Protein AF-A0A1L7XKR8-F1 (afdb_monomer)

Sequence (131 aa):
MKTTALTTLLGLG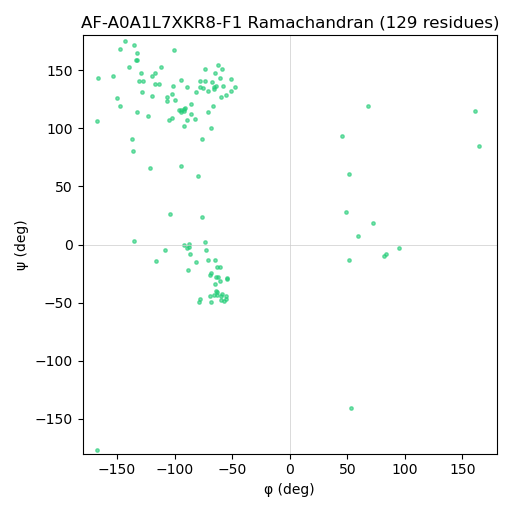ATALAACSRQGSHKESSLNARSSTCLTWRNEDYCQECTDDFSSGNRHIDIWTGSSSVNGGQEQINCEDSLTPSGNVVIVRSPDGGYAVDTAPLYHKGTSNPCRTNHLYPDAKAHTYCP

Organism: NCBI:txid576137

Foldseek 3Di:
DDDDDDPDDDDDQADAFEKEAAPPPADAQWWKDFQQQLGIHGHPYYDPCNVVCVVVVHHDMQTQLDDPPDDQPVVRVVLSVVVDDPDDTDMGTRDDPPADGDRDRCADHPDPCRGPCVSTRRPGDDPDDDD

Secondary structure (DSSP, 8-state):
-----------SS--PEEEEE-TTTS-TT-EEEEGGGTEEEEEEEE-HHHHHHHHTT----EE---BTTB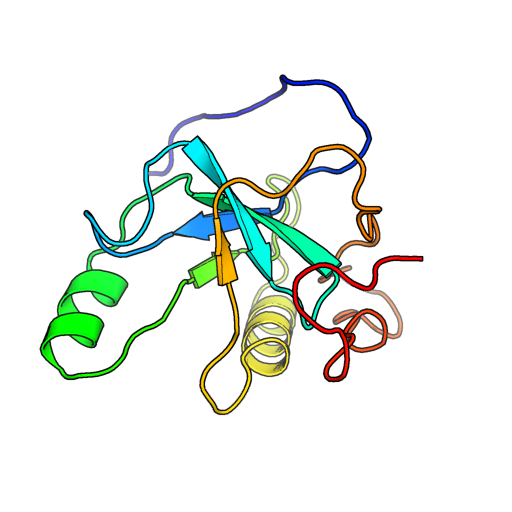--HHHHHHHHHHHS-SS---EEES--TTS----S-SB-TTSSSSB-GGG--TTPPTTT---

Mean predicted aligned error: 9.01 Å

Structure (mmCIF, N/CA/C/O backbone):
data_AF-A0A1L7XKR8-F1
#
_entry.id   AF-A0A1L7XKR8-F1
#
loop_
_atom_site.group_PDB
_atom_site.id
_atom_site.type_symbol
_atom_site.label_atom_id
_atom_site.label_alt_id
_atom_site.label_comp_id
_atom_site.label_asym_id
_atom_site.label_entity_id
_atom_site.label_seq_id
_atom_site.pdbx_PDB_ins_code
_atom_site.Cartn_x
_atom_site.Cartn_y
_atom_site.Cartn_z
_atom_site.occupancy
_atom_site.B_iso_or_equiv
_atom_site.auth_seq_id
_atom_site.auth_comp_id
_atom_site.auth_asym_id
_atom_site.auth_atom_id
_atom_site.pdbx_PDB_model_num
ATOM 1 N N . MET A 1 1 ? 19.679 6.456 10.171 1.00 28.59 1 MET A N 1
ATOM 2 C CA . MET A 1 1 ? 20.642 5.402 9.787 1.00 28.59 1 MET A CA 1
ATOM 3 C C . MET A 1 1 ? 19.888 4.082 9.868 1.00 28.59 1 MET A C 1
ATOM 5 O O . MET A 1 1 ? 19.605 3.646 10.972 1.00 28.59 1 MET A O 1
ATOM 9 N N . LYS A 1 2 ? 19.408 3.547 8.737 1.00 29.89 2 LYS A N 1
ATOM 10 C CA . LYS A 1 2 ? 18.629 2.297 8.692 1.00 29.89 2 LYS A CA 1
ATOM 11 C C . LYS A 1 2 ? 19.613 1.148 8.473 1.00 29.89 2 LYS A C 1
ATOM 13 O O . LYS A 1 2 ? 20.142 0.996 7.376 1.00 29.89 2 LYS A O 1
ATOM 18 N N . THR A 1 3 ? 19.928 0.428 9.541 1.00 29.89 3 THR A N 1
ATOM 19 C CA . THR A 1 3 ? 20.911 -0.657 9.538 1.00 29.89 3 THR A CA 1
ATOM 20 C C . THR A 1 3 ? 20.187 -1.984 9.329 1.00 29.89 3 THR A C 1
ATOM 22 O O . THR A 1 3 ? 19.412 -2.402 10.175 1.00 29.89 3 THR A O 1
ATOM 25 N N . THR A 1 4 ? 20.463 -2.612 8.188 1.00 41.81 4 THR A N 1
ATOM 26 C CA . THR A 1 4 ? 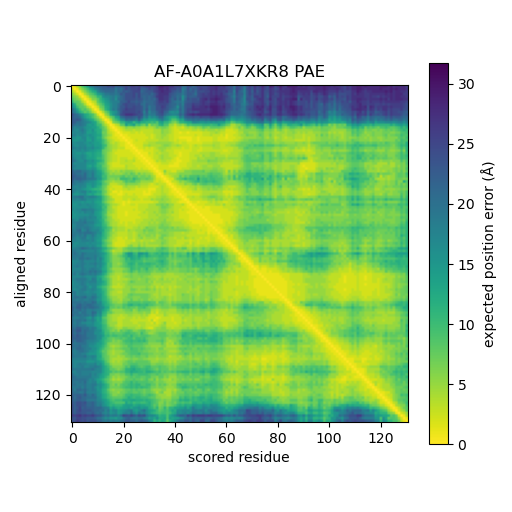20.568 -4.066 7.982 1.00 41.81 4 THR A CA 1
ATOM 27 C C . THR A 1 4 ? 19.495 -4.974 8.597 1.00 41.81 4 THR A C 1
ATOM 29 O O . THR A 1 4 ? 19.681 -5.506 9.684 1.00 41.81 4 THR A O 1
ATOM 32 N N . ALA A 1 5 ? 18.462 -5.280 7.812 1.00 32.69 5 ALA A N 1
ATOM 33 C CA . ALA A 1 5 ? 17.777 -6.577 7.715 1.00 32.69 5 ALA A CA 1
ATOM 34 C C . ALA A 1 5 ? 16.899 -6.479 6.440 1.00 32.69 5 ALA A C 1
ATOM 36 O O . ALA A 1 5 ? 16.421 -5.397 6.133 1.00 32.69 5 ALA A O 1
ATOM 37 N N . LEU A 1 6 ? 16.663 -7.466 5.581 1.00 35.44 6 LEU A N 1
ATOM 38 C CA . LEU A 1 6 ? 16.446 -8.870 5.852 1.00 35.44 6 LEU A CA 1
ATOM 39 C C . LEU A 1 6 ? 16.532 -9.614 4.500 1.00 35.44 6 LEU A C 1
ATOM 41 O O . LEU A 1 6 ? 15.636 -9.523 3.661 1.00 35.44 6 LEU A O 1
ATOM 45 N N . THR A 1 7 ? 17.629 -10.334 4.269 1.00 33.31 7 THR A N 1
ATOM 46 C CA . THR A 1 7 ? 17.715 -11.339 3.204 1.00 33.31 7 THR A CA 1
ATOM 47 C C . THR A 1 7 ? 17.172 -12.652 3.766 1.00 33.31 7 THR A C 1
ATOM 49 O O . THR A 1 7 ? 17.802 -13.249 4.630 1.00 33.31 7 THR A O 1
ATOM 52 N N . THR A 1 8 ? 16.021 -13.073 3.234 1.00 32.66 8 THR A N 1
ATOM 53 C CA . THR A 1 8 ? 15.532 -14.464 3.107 1.00 32.66 8 THR A CA 1
ATOM 54 C C . THR A 1 8 ? 15.164 -15.252 4.378 1.00 32.66 8 THR A C 1
ATOM 56 O O . THR A 1 8 ? 16.017 -15.579 5.190 1.00 32.66 8 THR A O 1
ATOM 59 N N . LEU A 1 9 ? 13.885 -15.656 4.463 1.00 29.53 9 LEU A N 1
ATOM 60 C CA . LEU A 1 9 ? 13.336 -17.022 4.674 1.00 29.53 9 LEU A CA 1
ATOM 61 C C . LEU A 1 9 ? 11.877 -16.858 5.169 1.00 29.53 9 LEU A C 1
ATOM 63 O O . LEU A 1 9 ? 11.630 -16.250 6.203 1.00 29.53 9 LEU A O 1
ATOM 67 N N . LEU A 1 10 ? 10.857 -17.288 4.423 1.00 30.08 10 LEU A N 1
ATOM 68 C CA . LEU A 1 10 ? 10.376 -18.673 4.356 1.00 30.08 10 LEU A CA 1
ATOM 69 C C . LEU A 1 10 ? 9.692 -18.931 3.002 1.00 30.08 10 LEU A C 1
ATOM 71 O O . LEU A 1 10 ? 9.078 -18.039 2.423 1.00 30.08 10 LEU A O 1
ATOM 75 N N . GLY A 1 11 ? 9.859 -20.152 2.496 1.00 30.58 11 GLY A N 1
ATOM 76 C CA . GLY A 1 11 ? 9.514 -20.557 1.138 1.00 30.58 11 GLY A CA 1
ATOM 77 C C . GLY A 1 11 ? 8.041 -20.398 0.768 1.00 30.58 11 GLY A C 1
ATOM 78 O O . GLY A 1 11 ? 7.169 -20.912 1.455 1.00 30.58 11 GLY A O 1
ATOM 79 N N . LEU A 1 12 ? 7.830 -19.700 -0.348 1.00 30.45 12 LEU A N 1
ATOM 80 C CA . LEU A 1 12 ? 6.831 -19.882 -1.411 1.00 30.45 12 LEU A CA 1
ATOM 81 C C . LEU A 1 12 ? 6.813 -18.568 -2.202 1.00 30.45 12 LEU A C 1
ATOM 83 O O . LEU A 1 12 ? 6.044 -17.679 -1.879 1.00 30.45 12 LEU A O 1
ATOM 87 N N . GLY A 1 13 ? 7.727 -18.432 -3.170 1.00 36.69 13 GLY A N 1
ATOM 88 C CA . GLY A 1 13 ? 7.619 -17.636 -4.411 1.00 36.69 13 GLY A CA 1
ATOM 89 C C . GLY A 1 13 ? 7.205 -16.152 -4.427 1.00 36.69 13 GLY A C 1
ATOM 90 O O . GLY A 1 13 ? 7.410 -15.523 -5.457 1.00 36.69 13 GLY A O 1
ATOM 91 N N . ALA A 1 14 ? 6.667 -15.566 -3.361 1.00 45.47 14 ALA A N 1
ATOM 92 C CA . ALA A 1 14 ? 6.137 -14.213 -3.331 1.00 45.47 14 ALA A CA 1
ATOM 93 C C . ALA A 1 14 ? 6.846 -13.410 -2.240 1.00 45.47 14 ALA A C 1
ATOM 95 O O . ALA A 1 14 ? 6.695 -13.666 -1.045 1.00 45.47 14 ALA A O 1
ATOM 96 N N . THR A 1 15 ? 7.660 -12.441 -2.647 1.00 55.56 15 THR A N 1
ATOM 97 C CA . THR A 1 15 ? 8.246 -11.474 -1.721 1.00 55.56 15 THR A CA 1
ATOM 98 C C . THR A 1 15 ? 7.123 -10.581 -1.199 1.00 55.56 15 THR A C 1
ATOM 100 O O . THR A 1 15 ? 6.672 -9.680 -1.899 1.00 55.56 15 THR A O 1
ATOM 103 N N . ALA A 1 16 ? 6.640 -10.856 0.013 1.00 61.66 16 ALA A N 1
ATOM 104 C CA . ALA A 1 16 ? 5.692 -9.981 0.689 1.00 61.66 16 ALA A CA 1
ATOM 105 C C . ALA A 1 16 ? 6.301 -8.576 0.837 1.00 61.66 16 ALA A C 1
ATOM 107 O O . ALA A 1 16 ? 7.471 -8.447 1.206 1.00 61.66 16 ALA A O 1
ATOM 108 N N . LEU A 1 17 ? 5.519 -7.529 0.562 1.00 72.75 17 LEU A N 1
ATOM 109 C CA . LEU A 1 17 ? 5.978 -6.149 0.750 1.00 72.75 17 LEU A CA 1
ATOM 110 C C . LEU A 1 17 ? 6.236 -5.866 2.232 1.00 72.75 17 LEU A C 1
ATOM 112 O O . LEU A 1 17 ? 5.548 -6.401 3.098 1.00 72.75 17 LEU A O 1
ATOM 116 N N . ALA A 1 18 ? 7.205 -5.005 2.530 1.00 78.88 18 ALA A N 1
ATOM 117 C CA . ALA A 1 18 ? 7.395 -4.515 3.888 1.00 78.88 18 ALA A CA 1
ATOM 118 C C . ALA A 1 18 ? 6.347 -3.438 4.193 1.00 78.88 18 ALA A C 1
ATOM 120 O O . ALA A 1 18 ? 6.102 -2.548 3.374 1.00 78.88 18 ALA A O 1
ATOM 121 N N . ALA A 1 19 ? 5.748 -3.522 5.374 1.00 83.69 19 ALA A N 1
ATOM 122 C CA . ALA A 1 19 ? 4.832 -2.515 5.873 1.00 83.69 19 ALA A CA 1
ATOM 123 C C . ALA A 1 19 ? 5.145 -2.148 7.319 1.00 83.69 19 ALA A C 1
ATOM 125 O O . ALA A 1 19 ? 5.739 -2.928 8.074 1.00 83.69 19 ALA A O 1
ATOM 126 N N . CYS A 1 20 ? 4.675 -0.969 7.690 1.00 87.31 20 CYS A N 1
ATOM 127 C CA . CYS A 1 20 ? 4.718 -0.443 9.032 1.00 87.31 20 CYS A CA 1
ATOM 128 C C . CYS A 1 20 ? 3.297 -0.175 9.542 1.00 87.31 20 CYS A C 1
ATOM 130 O O . CYS A 1 20 ? 2.400 0.187 8.776 1.00 87.31 20 CYS A O 1
ATOM 132 N N . SER A 1 21 ? 3.066 -0.390 10.838 1.00 88.44 21 SER A N 1
ATOM 133 C CA . SER A 1 21 ? 1.771 -0.103 11.460 1.00 88.44 21 SER A CA 1
ATOM 134 C C . SER A 1 21 ? 1.914 0.445 12.876 1.00 88.44 21 SER A C 1
ATOM 136 O O . SER A 1 21 ? 2.998 0.511 13.445 1.00 88.44 21 SER A O 1
ATOM 138 N N . ARG A 1 22 ? 0.800 0.834 13.499 1.00 90.94 22 ARG A N 1
ATOM 139 C CA . ARG A 1 22 ? 0.795 1.143 14.933 1.00 90.94 22 ARG A CA 1
ATOM 140 C C . ARG A 1 22 ? 1.030 -0.124 15.762 1.00 90.94 22 ARG A C 1
ATOM 142 O O . ARG A 1 22 ? 0.394 -1.156 15.520 1.00 90.94 22 ARG A O 1
ATOM 149 N N . GLN A 1 23 ? 1.822 -0.010 16.827 1.00 87.56 23 GLN A N 1
ATOM 150 C CA . GLN A 1 23 ? 1.966 -1.071 17.822 1.00 87.56 23 GLN A CA 1
ATOM 151 C C . GLN A 1 23 ? 0.598 -1.561 18.340 1.00 87.56 23 GLN A C 1
ATOM 153 O O . GLN A 1 23 ? -0.300 -0.780 18.660 1.00 87.56 23 GLN A O 1
ATOM 158 N N . GLY A 1 24 ? 0.422 -2.884 18.380 1.00 86.25 24 GLY A N 1
ATOM 159 C CA . GLY A 1 24 ? -0.828 -3.534 18.789 1.00 86.25 24 GLY A CA 1
ATOM 160 C C . GLY A 1 24 ? -1.902 -3.626 17.696 1.00 86.25 24 GLY A C 1
ATOM 161 O O . GLY A 1 24 ? -2.876 -4.355 17.878 1.00 86.25 24 GLY A O 1
ATOM 162 N N . SER A 1 25 ? -1.735 -2.956 16.548 1.00 86.19 25 SER A N 1
ATOM 163 C CA . SER A 1 25 ? -2.636 -3.127 15.400 1.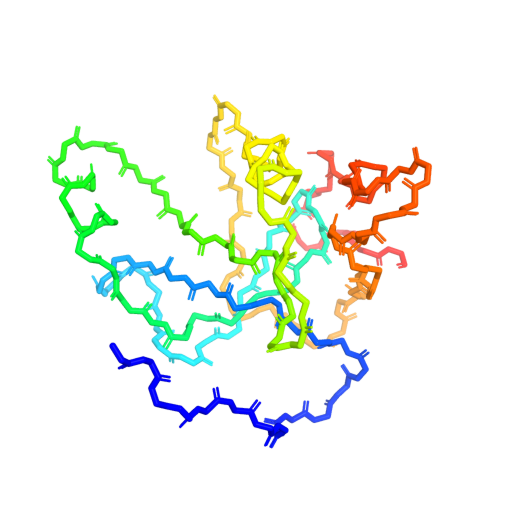00 86.19 25 SER A CA 1
ATOM 164 C C . SER A 1 25 ? -2.313 -4.407 14.628 1.00 86.19 25 SER A C 1
ATOM 166 O O . SER A 1 25 ? -3.216 -5.212 14.406 1.00 86.19 25 SER A O 1
ATOM 168 N N . HIS A 1 26 ? -1.046 -4.635 14.275 1.00 86.62 26 HIS A N 1
ATOM 169 C CA . HIS A 1 26 ? -0.555 -5.869 13.651 1.00 86.62 26 HIS A CA 1
ATOM 170 C C . HIS A 1 26 ? 0.657 -6.385 14.427 1.00 86.62 26 HIS A C 1
ATOM 172 O O . HIS A 1 26 ? 1.403 -5.604 15.009 1.00 86.62 26 HIS A O 1
ATOM 178 N N . LYS A 1 27 ? 0.840 -7.709 14.479 1.00 86.25 27 LYS A N 1
ATOM 179 C CA . LYS A 1 27 ? 2.005 -8.299 15.150 1.00 86.25 27 LYS A CA 1
ATOM 180 C C . LYS A 1 27 ? 3.238 -8.107 14.265 1.00 86.25 27 LYS A C 1
ATOM 182 O O . LYS A 1 27 ? 3.172 -8.389 13.070 1.00 86.25 27 LYS A O 1
ATOM 187 N N . GLU A 1 28 ? 4.357 -7.684 14.834 1.00 84.56 28 GLU A N 1
ATOM 188 C CA . GLU A 1 28 ? 5.651 -7.675 14.142 1.00 84.56 28 GLU A CA 1
ATOM 189 C C . GLU A 1 28 ? 5.969 -9.036 13.502 1.00 84.56 28 GLU A C 1
ATOM 191 O O . GLU A 1 28 ? 5.620 -10.095 14.036 1.00 84.56 28 GLU A O 1
ATOM 196 N N . SER A 1 29 ? 6.583 -9.000 12.320 1.00 82.56 29 SER A N 1
ATOM 197 C CA . SER A 1 29 ? 6.862 -10.143 11.446 1.00 82.56 29 SER A CA 1
ATOM 198 C C . SER A 1 29 ? 5.630 -10.934 10.976 1.00 82.56 29 SER A C 1
ATOM 200 O O . SER A 1 29 ? 5.780 -11.981 10.344 1.00 82.56 29 SER A O 1
ATOM 202 N N . SER A 1 30 ? 4.399 -10.479 11.255 1.00 78.81 30 SER A N 1
ATOM 203 C CA . SER A 1 30 ? 3.198 -11.169 10.770 1.00 78.81 30 SER A CA 1
ATOM 204 C C . SER A 1 30 ? 2.986 -10.960 9.277 1.00 78.81 30 SER A C 1
ATOM 206 O O . SER A 1 30 ? 3.173 -9.860 8.752 1.00 78.81 30 SER A O 1
ATOM 208 N N . LEU A 1 31 ? 2.551 -12.029 8.609 1.00 77.88 31 LEU A N 1
ATOM 209 C CA . LEU A 1 31 ? 2.041 -11.968 7.249 1.00 77.88 31 LEU A CA 1
ATOM 210 C C . LEU A 1 31 ? 0.577 -11.520 7.278 1.00 77.88 31 LEU A C 1
ATOM 212 O O . LEU A 1 31 ? -0.252 -12.055 8.022 1.00 77.88 31 LEU A O 1
ATOM 216 N N . ASN A 1 32 ? 0.264 -10.538 6.452 1.00 80.88 32 ASN A N 1
ATOM 217 C CA . ASN A 1 32 ? -1.066 -9.988 6.271 1.00 80.88 32 ASN A CA 1
ATOM 218 C C . ASN A 1 32 ? -1.337 -9.892 4.767 1.00 80.88 32 ASN A C 1
ATOM 220 O O . ASN A 1 32 ? -0.406 -9.866 3.964 1.00 80.88 32 ASN A O 1
ATOM 224 N N . ALA A 1 33 ? -2.605 -9.840 4.381 1.00 77.56 33 ALA A N 1
ATOM 225 C CA . ALA A 1 33 ? -2.998 -9.656 2.995 1.00 77.56 33 ALA A CA 1
ATOM 226 C C . ALA A 1 33 ? -4.045 -8.556 2.861 1.00 77.56 33 ALA A C 1
ATOM 228 O O . ALA A 1 33 ? -4.967 -8.451 3.675 1.00 77.56 33 ALA A O 1
ATOM 229 N N . ARG A 1 34 ? -3.920 -7.746 1.809 1.00 75.31 34 ARG A N 1
ATOM 230 C CA . ARG A 1 34 ? -4.980 -6.830 1.390 1.00 75.31 34 ARG A CA 1
ATOM 231 C C . ARG A 1 34 ? -5.803 -7.522 0.315 1.00 75.31 34 ARG A C 1
ATOM 233 O O . ARG A 1 34 ? -5.306 -7.790 -0.776 1.00 75.31 34 ARG A O 1
ATOM 240 N N . SER A 1 35 ? -7.074 -7.765 0.631 1.00 71.00 35 SER A N 1
ATOM 241 C CA . SER A 1 35 ? -7.988 -8.470 -0.269 1.00 71.00 35 SER A CA 1
ATOM 242 C C . SER A 1 35 ? -8.060 -7.805 -1.641 1.00 71.00 35 SER A C 1
ATOM 244 O O . SER A 1 35 ? -7.897 -8.464 -2.657 1.00 71.00 35 SER A O 1
ATOM 246 N N . SER A 1 36 ? -8.209 -6.477 -1.663 1.00 65.75 36 SER A N 1
ATOM 247 C CA . SER A 1 36 ? -8.415 -5.713 -2.893 1.00 65.75 36 SER A CA 1
ATOM 248 C C . SER A 1 36 ? -7.181 -5.549 -3.782 1.00 65.75 36 SER A C 1
ATOM 250 O O . SER A 1 36 ? -7.242 -4.847 -4.784 1.00 65.75 36 SER A O 1
ATOM 252 N N . THR A 1 37 ? -6.040 -6.133 -3.428 1.00 66.19 37 THR A N 1
ATOM 253 C CA . THR A 1 37 ? -4.810 -6.033 -4.229 1.00 66.19 37 THR A CA 1
ATOM 254 C C . THR A 1 37 ? -4.097 -7.365 -4.381 1.00 66.19 37 THR A C 1
ATOM 256 O O . THR A 1 37 ? -3.017 -7.384 -4.953 1.00 66.19 37 THR A O 1
ATOM 259 N N . CYS A 1 38 ? -4.655 -8.467 -3.861 1.00 70.56 38 CYS A N 1
ATOM 260 C CA . CYS A 1 38 ? -3.994 -9.778 -3.874 1.00 70.56 38 CYS A CA 1
ATOM 261 C C . CYS A 1 38 ? -2.544 -9.760 -3.382 1.00 70.56 38 CYS A C 1
ATOM 263 O O . CYS A 1 38 ? -1.702 -10.570 -3.769 1.00 70.56 38 CYS A O 1
ATOM 265 N N . LEU A 1 39 ? -2.275 -8.800 -2.503 1.00 72.56 39 LEU A N 1
ATOM 266 C CA . LEU A 1 39 ? -0.951 -8.483 -2.028 1.00 72.56 39 LEU A CA 1
ATOM 267 C C . LEU A 1 39 ? -0.796 -9.073 -0.642 1.00 72.56 39 LEU A C 1
ATOM 269 O O . LEU A 1 39 ? -1.595 -8.769 0.252 1.00 72.56 39 LEU A O 1
ATOM 273 N N . THR A 1 40 ? 0.291 -9.807 -0.448 1.00 74.75 40 THR A N 1
ATOM 274 C CA . THR A 1 40 ? 0.784 -10.118 0.887 1.00 74.75 40 THR A CA 1
ATOM 275 C C . THR A 1 40 ? 1.842 -9.107 1.312 1.00 74.75 40 THR A C 1
ATOM 277 O O . THR A 1 40 ? 2.663 -8.640 0.522 1.00 74.75 40 THR A O 1
ATOM 280 N N . TRP A 1 41 ? 1.806 -8.742 2.585 1.00 78.88 41 TRP A N 1
ATOM 281 C CA . TRP A 1 41 ? 2.778 -7.854 3.197 1.00 78.88 41 TRP A CA 1
ATOM 282 C C . TRP A 1 41 ? 3.142 -8.348 4.592 1.00 78.88 41 TRP A C 1
ATOM 284 O O . TRP A 1 41 ? 2.376 -9.035 5.274 1.00 78.88 41 TRP A O 1
ATOM 294 N N . ARG A 1 42 ? 4.355 -8.009 5.002 1.00 80.75 42 ARG A N 1
ATOM 295 C CA . ARG A 1 42 ? 4.957 -8.332 6.285 1.00 80.75 42 ARG A CA 1
ATOM 296 C C . ARG A 1 42 ? 5.005 -7.073 7.133 1.00 80.75 42 ARG A C 1
ATOM 298 O O . ARG A 1 42 ? 5.507 -6.049 6.681 1.00 80.75 42 ARG A O 1
ATOM 305 N N . ASN A 1 43 ? 4.477 -7.146 8.353 1.00 84.62 43 ASN A N 1
ATOM 306 C CA . ASN A 1 43 ? 4.592 -6.040 9.302 1.00 84.62 43 ASN A CA 1
ATOM 307 C C . ASN A 1 43 ? 6.005 -6.019 9.895 1.00 84.62 43 ASN A C 1
ATOM 309 O O . ASN A 1 43 ? 6.253 -6.701 10.888 1.00 84.62 43 ASN A O 1
ATOM 313 N N . GLU A 1 44 ? 6.923 -5.290 9.276 1.00 84.88 44 GLU A N 1
ATOM 314 C CA . GLU A 1 44 ? 8.341 -5.286 9.655 1.00 84.88 44 GLU A CA 1
ATOM 315 C C . GLU A 1 44 ? 8.661 -4.247 10.735 1.00 84.88 44 GLU A C 1
ATOM 317 O O . GLU A 1 44 ? 9.647 -4.414 11.441 1.00 84.88 44 GLU A O 1
ATOM 322 N N . ASP A 1 45 ? 7.841 -3.202 10.893 1.00 84.62 45 ASP A N 1
ATOM 323 C CA . ASP A 1 45 ? 8.146 -2.107 11.823 1.00 84.62 45 ASP A CA 1
ATOM 324 C C . ASP A 1 45 ? 6.887 -1.485 12.453 1.00 84.62 45 ASP A C 1
ATOM 326 O O . ASP A 1 45 ? 5.750 -1.724 12.017 1.00 84.62 45 ASP A O 1
ATOM 330 N N . TYR A 1 46 ? 7.109 -0.665 13.481 1.00 88.25 46 TYR A N 1
ATOM 331 C CA . TYR A 1 46 ? 6.119 0.250 14.030 1.00 88.25 46 TYR A CA 1
ATOM 332 C C . TYR A 1 46 ? 6.522 1.707 13.801 1.00 88.25 46 TYR A C 1
ATOM 334 O O . TYR A 1 46 ? 7.672 2.091 13.990 1.00 88.25 46 TYR A O 1
ATOM 342 N N . CYS A 1 47 ? 5.555 2.543 13.432 1.00 87.12 47 CYS A N 1
ATOM 343 C CA . CYS A 1 47 ? 5.802 3.926 13.020 1.00 87.12 47 CYS A CA 1
ATOM 344 C C . CYS A 1 47 ? 5.118 4.883 13.984 1.00 87.12 47 CYS A C 1
ATOM 346 O O . CYS A 1 47 ? 3.970 4.675 14.397 1.00 87.12 47 CYS A O 1
ATOM 348 N N . GLN A 1 48 ? 5.834 5.958 14.315 1.00 88.81 48 GLN A N 1
ATOM 349 C CA . GLN A 1 48 ? 5.302 7.026 15.152 1.00 88.81 48 GLN A CA 1
ATOM 350 C C . GLN A 1 48 ? 4.113 7.710 14.468 1.00 88.81 48 GLN A C 1
ATOM 352 O O . GLN A 1 48 ? 3.078 7.880 15.097 1.00 88.81 48 GLN A O 1
ATOM 357 N N . GLU A 1 49 ? 4.214 7.985 13.167 1.00 84.88 49 GLU A N 1
ATOM 358 C CA . GLU A 1 49 ? 3.138 8.607 12.386 1.00 84.88 49 GLU A CA 1
ATOM 359 C C . GLU A 1 49 ? 1.856 7.763 12.403 1.00 84.88 49 GLU A C 1
ATOM 361 O O . GLU A 1 49 ? 0.811 8.257 12.812 1.00 84.88 49 GLU A O 1
ATOM 366 N N . CYS A 1 50 ? 1.946 6.449 12.153 1.00 86.19 50 CYS A N 1
ATOM 367 C CA . CYS A 1 50 ? 0.830 5.510 12.340 1.00 86.19 50 CYS A CA 1
ATOM 368 C C . CYS A 1 50 ? 0.207 5.550 13.751 1.00 86.19 50 CYS A C 1
ATOM 370 O O . CYS A 1 50 ? -0.967 5.215 13.927 1.00 86.19 50 CYS A O 1
ATOM 372 N N . THR A 1 51 ? 0.982 5.889 14.785 1.00 89.62 51 THR A N 1
ATOM 373 C CA . THR A 1 51 ? 0.485 6.007 16.164 1.00 89.62 51 THR A CA 1
ATOM 374 C C . THR A 1 51 ? -0.263 7.318 16.372 1.00 89.62 51 THR A C 1
ATOM 376 O O . THR A 1 51 ? -1.379 7.308 16.904 1.00 89.62 51 THR A O 1
ATOM 379 N N . ASP A 1 52 ? 0.326 8.418 15.918 1.00 90.50 52 ASP A N 1
ATOM 380 C CA . ASP A 1 52 ? -0.219 9.766 16.050 1.00 90.50 52 ASP A CA 1
ATOM 381 C C . ASP A 1 52 ? -1.512 9.911 15.233 1.00 90.50 52 ASP A C 1
ATOM 383 O O . ASP A 1 52 ? -2.539 10.368 15.748 1.00 90.50 52 ASP A O 1
ATOM 387 N N . ASP A 1 53 ? -1.520 9.398 14.006 1.00 87.94 53 ASP A N 1
ATOM 388 C CA . ASP A 1 53 ? -2.690 9.387 13.133 1.00 87.94 53 ASP A CA 1
ATOM 389 C C . ASP A 1 53 ? -3.824 8.553 13.707 1.00 87.94 53 ASP A C 1
ATOM 391 O O . ASP A 1 53 ? -4.980 8.990 13.709 1.00 87.94 53 ASP A O 1
ATOM 395 N N . PHE A 1 54 ? -3.506 7.392 14.288 1.00 88.31 54 PHE A N 1
ATOM 396 C CA . PHE A 1 54 ? -4.520 6.580 14.947 1.00 88.31 54 PHE A CA 1
ATOM 397 C C . PHE A 1 54 ? -5.192 7.366 16.074 1.00 88.31 54 PHE A C 1
ATOM 399 O O . PHE A 1 54 ? -6.415 7.300 16.219 1.00 88.31 54 PHE A O 1
ATOM 406 N N . SER A 1 55 ? -4.416 8.110 16.870 1.00 89.75 55 SER A N 1
ATOM 407 C CA . SER A 1 55 ? -4.955 8.944 17.952 1.00 89.75 55 SER A CA 1
ATOM 408 C C . SER A 1 55 ? -5.862 10.070 17.436 1.00 89.75 55 SER A C 1
ATOM 410 O O . SER A 1 55 ? -6.829 10.434 18.105 1.00 89.75 55 SER A O 1
ATOM 412 N N . SER A 1 56 ? -5.617 10.530 16.207 1.00 91.19 56 SER A N 1
ATOM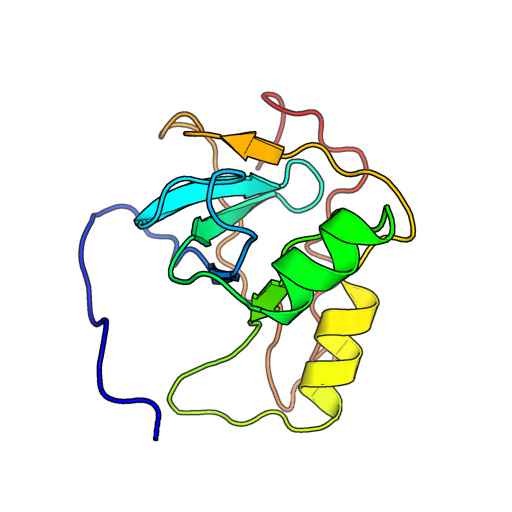 413 C CA . SER A 1 56 ? -6.412 11.537 15.494 1.00 91.19 56 SER A CA 1
ATOM 414 C C . SER A 1 56 ? -7.595 10.948 14.706 1.00 91.19 56 SER A C 1
ATOM 416 O O . SER A 1 56 ? -8.349 11.686 14.078 1.00 91.19 56 SER A O 1
ATOM 418 N N . GLY A 1 57 ? -7.792 9.623 14.747 1.00 87.12 57 GLY A N 1
ATOM 419 C CA . GLY A 1 57 ? -8.884 8.914 14.068 1.00 87.12 57 GLY A CA 1
ATOM 420 C C . GLY A 1 57 ? -8.537 8.350 12.684 1.00 87.12 57 GLY A C 1
ATOM 421 O O . GLY A 1 57 ? -9.357 7.629 12.108 1.00 87.12 57 GLY A O 1
ATOM 422 N N . ASN A 1 58 ? -7.324 8.594 12.185 1.00 85.62 58 ASN A N 1
ATOM 423 C CA . ASN A 1 58 ? -6.825 8.100 10.905 1.00 85.62 58 ASN A CA 1
ATOM 424 C C . ASN A 1 58 ? -6.155 6.735 11.096 1.00 85.62 58 ASN A C 1
ATOM 426 O O . ASN A 1 58 ? -5.079 6.612 11.669 1.00 85.62 58 ASN A O 1
ATOM 430 N N . ARG A 1 59 ? -6.806 5.667 10.633 1.00 86.31 59 ARG A N 1
ATOM 431 C CA . ARG A 1 59 ? -6.266 4.304 10.737 1.00 86.31 59 ARG A CA 1
ATOM 432 C C . ARG A 1 59 ? -5.693 3.886 9.393 1.00 86.31 59 ARG A C 1
ATOM 434 O O . ARG A 1 59 ? -6.464 3.597 8.481 1.00 86.31 59 ARG A O 1
ATOM 441 N N . HIS A 1 60 ? -4.374 3.807 9.301 1.00 83.50 60 HIS A N 1
ATOM 442 C CA . HIS A 1 60 ? -3.679 3.385 8.091 1.00 83.50 60 HIS A CA 1
ATOM 443 C C . HIS A 1 60 ? -2.555 2.382 8.401 1.00 83.50 60 HIS A C 1
ATOM 445 O O . HIS A 1 60 ? -2.265 2.069 9.560 1.00 83.50 60 HIS A O 1
ATOM 451 N N . ILE A 1 61 ? -1.996 1.827 7.330 1.00 82.81 61 ILE A N 1
ATOM 452 C CA . ILE A 1 61 ? -0.738 1.081 7.304 1.00 82.81 61 ILE A CA 1
ATOM 453 C C . ILE A 1 61 ? 0.114 1.713 6.208 1.00 82.81 61 ILE A C 1
ATOM 455 O O . ILE A 1 61 ? -0.421 2.030 5.145 1.00 82.81 61 ILE A O 1
ATOM 459 N N . ASP A 1 62 ? 1.411 1.842 6.446 1.00 81.38 62 ASP A N 1
ATOM 460 C CA . ASP A 1 62 ? 2.334 2.346 5.432 1.00 81.38 62 ASP A CA 1
ATOM 461 C C . ASP A 1 62 ? 2.986 1.161 4.736 1.00 81.38 62 ASP A C 1
ATOM 463 O O . ASP A 1 62 ? 3.693 0.373 5.366 1.00 81.38 62 ASP A O 1
ATOM 467 N N . ILE A 1 63 ? 2.725 1.004 3.439 1.00 78.25 63 ILE A N 1
ATOM 468 C CA . ILE A 1 63 ? 3.360 -0.019 2.604 1.00 78.25 63 ILE A CA 1
ATOM 469 C C . ILE A 1 63 ? 4.481 0.655 1.825 1.00 78.25 63 ILE A C 1
ATOM 471 O O . ILE A 1 63 ? 4.232 1.593 1.074 1.00 78.25 63 ILE A O 1
ATOM 475 N N . TRP A 1 64 ? 5.705 0.147 1.946 1.00 74.38 64 TRP A N 1
ATOM 476 C CA . TRP A 1 64 ? 6.829 0.675 1.177 1.00 74.38 64 TRP A CA 1
ATOM 477 C C . TRP A 1 64 ? 6.986 -0.092 -0.133 1.00 74.38 64 TRP A C 1
ATOM 479 O O . TRP A 1 64 ? 7.295 -1.286 -0.141 1.00 74.38 64 TRP A O 1
ATOM 489 N N . THR A 1 65 ? 6.814 0.601 -1.259 1.00 72.56 65 THR A N 1
ATOM 490 C CA . THR A 1 65 ? 6.980 0.025 -2.602 1.00 72.56 65 THR A CA 1
ATOM 491 C C . THR A 1 65 ? 8.394 0.279 -3.117 1.00 72.56 65 THR A C 1
ATOM 493 O O . THR A 1 65 ? 8.630 1.037 -4.047 1.00 72.56 65 THR A O 1
ATOM 496 N N . GLY A 1 66 ? 9.387 -0.344 -2.484 1.00 64.50 66 GLY A N 1
ATOM 497 C CA . GLY A 1 66 ? 10.795 -0.059 -2.764 1.00 64.50 66 GLY A CA 1
ATOM 498 C C . GLY A 1 66 ? 11.657 -1.299 -2.952 1.00 64.50 66 GLY A C 1
ATOM 499 O O . GLY A 1 66 ? 11.294 -2.410 -2.574 1.00 64.50 66 GLY A O 1
ATOM 500 N N . SER A 1 67 ? 12.848 -1.083 -3.502 1.00 68.69 67 SER A N 1
ATOM 501 C CA . SER A 1 67 ? 13.948 -2.046 -3.468 1.00 68.69 67 SER A CA 1
ATOM 502 C C . SER A 1 67 ? 15.110 -1.443 -2.685 1.00 68.69 67 SER A C 1
ATOM 504 O O . SER A 1 67 ? 15.360 -0.240 -2.759 1.00 68.69 67 SER A O 1
ATOM 506 N N . SER A 1 68 ? 15.875 -2.279 -1.981 1.00 68.75 68 SER A N 1
ATOM 507 C CA . SER A 1 68 ? 17.104 -1.859 -1.295 1.00 68.75 68 SER A CA 1
ATOM 508 C C . SER A 1 68 ? 18.163 -1.289 -2.246 1.00 68.75 68 SER A C 1
ATOM 510 O O . SER A 1 68 ? 19.063 -0.577 -1.805 1.00 68.75 68 SER A O 1
ATOM 512 N N . SER A 1 69 ? 18.054 -1.578 -3.545 1.00 72.75 69 SER A N 1
ATOM 513 C CA . SER A 1 69 ? 18.988 -1.133 -4.580 1.00 72.75 69 SER A CA 1
ATOM 514 C C . SER A 1 69 ? 18.421 -0.063 -5.517 1.00 72.75 69 SER A C 1
ATOM 516 O O . SER A 1 69 ? 19.145 0.420 -6.386 1.00 72.75 69 SER A O 1
ATOM 518 N N . VAL A 1 70 ? 17.141 0.305 -5.388 1.00 73.75 70 VAL A N 1
ATOM 519 C CA . VAL A 1 70 ? 16.476 1.246 -6.302 1.00 73.75 70 VAL A CA 1
ATOM 520 C C . VAL A 1 70 ? 15.714 2.297 -5.508 1.00 73.75 70 VAL A C 1
ATOM 522 O O . VAL A 1 70 ? 14.713 1.997 -4.870 1.00 73.75 70 VAL A O 1
ATOM 525 N N . ASN A 1 71 ? 16.162 3.550 -5.611 1.00 80.94 71 ASN A N 1
ATOM 526 C CA . ASN A 1 71 ? 15.410 4.708 -5.136 1.00 80.94 71 ASN A CA 1
ATOM 527 C C . ASN A 1 71 ? 14.553 5.264 -6.285 1.00 80.94 71 ASN A C 1
ATOM 529 O O . ASN A 1 71 ? 15.101 5.716 -7.301 1.00 80.94 71 ASN A O 1
ATOM 533 N N . GLY A 1 72 ? 13.229 5.200 -6.148 1.00 80.25 72 GLY A N 1
ATOM 534 C CA . GLY A 1 72 ? 12.284 5.718 -7.137 1.00 80.25 72 GLY A CA 1
ATOM 535 C C . GLY A 1 72 ? 11.938 7.203 -6.993 1.00 80.25 72 GLY A C 1
ATOM 536 O O . GLY A 1 72 ? 11.331 7.778 -7.895 1.00 80.25 72 GLY A O 1
ATOM 537 N N . GLY A 1 73 ? 12.366 7.857 -5.909 1.00 86.56 73 GLY A N 1
ATOM 538 C CA . GLY A 1 73 ? 12.087 9.271 -5.653 1.00 86.56 73 GLY A CA 1
ATOM 539 C C . GLY A 1 73 ? 10.592 9.595 -5.724 1.00 86.56 73 GLY A C 1
ATOM 540 O O . GLY A 1 73 ? 9.754 8.801 -5.304 1.00 86.56 73 GLY A O 1
ATOM 541 N N . GLN A 1 74 ? 10.252 10.750 -6.302 1.00 87.69 74 GLN A N 1
ATOM 542 C CA . GLN A 1 74 ? 8.860 11.201 -6.410 1.00 87.69 74 GLN A CA 1
ATOM 543 C C . GLN A 1 74 ? 7.976 10.271 -7.259 1.00 87.69 74 GLN A C 1
ATOM 545 O O . GLN A 1 74 ? 6.777 10.196 -7.022 1.00 87.69 74 GLN A O 1
ATOM 550 N N . GLU A 1 75 ? 8.538 9.543 -8.230 1.00 86.88 75 GLU A N 1
ATOM 551 C CA . GLU A 1 75 ? 7.769 8.585 -9.040 1.00 86.88 75 GLU A CA 1
ATOM 552 C C . GLU A 1 75 ? 7.222 7.440 -8.176 1.00 86.88 75 GLU A C 1
ATOM 554 O O . GLU A 1 75 ? 6.076 7.028 -8.345 1.00 86.88 75 GLU A O 1
ATOM 559 N N . GLN A 1 76 ? 8.028 6.966 -7.223 1.00 85.31 76 GLN A N 1
ATOM 560 C CA . GLN A 1 76 ? 7.609 5.953 -6.259 1.00 85.31 76 GLN A CA 1
ATOM 561 C C . GLN A 1 76 ? 6.581 6.512 -5.276 1.00 85.31 76 GLN A C 1
ATOM 563 O O . GLN A 1 76 ? 5.565 5.865 -5.058 1.00 85.31 76 GLN A O 1
ATOM 568 N N . ILE A 1 77 ? 6.793 7.724 -4.754 1.00 83.50 77 ILE A N 1
ATOM 569 C CA . ILE A 1 77 ? 5.835 8.378 -3.845 1.00 83.50 77 ILE A CA 1
ATOM 570 C C . ILE A 1 77 ? 4.464 8.507 -4.520 1.00 83.50 77 ILE A C 1
ATOM 572 O O . ILE A 1 77 ? 3.458 8.066 -3.979 1.00 83.50 77 ILE A O 1
ATOM 576 N N . ASN A 1 78 ? 4.427 8.999 -5.761 1.00 85.56 78 ASN A N 1
ATOM 577 C CA . ASN A 1 78 ? 3.181 9.106 -6.521 1.00 85.56 78 ASN A CA 1
ATOM 578 C C . ASN A 1 78 ? 2.516 7.734 -6.744 1.00 85.56 78 ASN A C 1
ATOM 580 O O . ASN A 1 78 ? 1.290 7.645 -6.836 1.00 85.56 78 ASN A O 1
ATOM 584 N N . CYS A 1 79 ? 3.311 6.665 -6.861 1.00 84.81 79 CYS A N 1
ATOM 585 C CA . CYS A 1 79 ? 2.774 5.315 -6.946 1.00 84.81 79 CYS A CA 1
ATOM 586 C C . CYS A 1 79 ? 2.126 4.887 -5.625 1.00 84.81 79 CYS A C 1
ATOM 588 O O . CYS A 1 79 ? 0.978 4.449 -5.639 1.00 84.81 79 CYS A O 1
ATOM 590 N N . GLU A 1 80 ? 2.820 5.062 -4.500 1.00 80.19 80 GLU A N 1
ATOM 591 C CA . GLU A 1 80 ? 2.319 4.762 -3.151 1.00 80.19 80 GLU A CA 1
ATOM 592 C C . GLU A 1 80 ? 1.004 5.504 -2.868 1.00 80.19 80 GLU A C 1
ATOM 594 O O . GLU A 1 80 ? 0.018 4.884 -2.456 1.00 80.19 80 GLU A O 1
ATOM 599 N N . ASP A 1 81 ? 0.933 6.787 -3.228 1.00 82.81 81 ASP A N 1
ATOM 600 C CA . ASP A 1 81 ? -0.288 7.592 -3.137 1.00 82.81 81 ASP A CA 1
ATOM 601 C C . ASP A 1 81 ? -1.429 6.999 -3.979 1.00 82.81 81 ASP A C 1
ATOM 603 O O . ASP A 1 81 ? -2.556 6.861 -3.505 1.00 82.81 81 ASP A O 1
ATOM 607 N N . SER A 1 82 ? -1.154 6.577 -5.218 1.00 82.50 82 SER A N 1
ATOM 608 C CA . SER A 1 82 ? -2.177 5.992 -6.103 1.00 82.50 82 SER A CA 1
ATOM 609 C C . SER A 1 82 ? -2.682 4.616 -5.646 1.00 82.50 82 SER A C 1
ATOM 611 O O . SER A 1 82 ? -3.800 4.215 -5.976 1.00 82.50 82 SER A O 1
ATOM 613 N N . LEU A 1 83 ? -1.865 3.886 -4.882 1.00 78.56 83 LEU A N 1
ATOM 614 C CA . LEU A 1 83 ? -2.212 2.590 -4.298 1.00 78.56 83 LEU A CA 1
ATOM 615 C C . LEU A 1 83 ? -3.033 2.741 -3.009 1.00 78.56 83 LEU A C 1
ATOM 617 O O . LEU A 1 83 ? -3.658 1.764 -2.565 1.00 78.56 83 LEU A O 1
ATOM 621 N N . THR A 1 84 ? -3.054 3.947 -2.434 1.00 78.75 84 THR A N 1
ATOM 622 C CA . THR A 1 84 ? -3.780 4.297 -1.215 1.00 78.75 84 THR A CA 1
ATOM 623 C C . THR A 1 84 ? -5.245 4.600 -1.550 1.00 78.75 84 THR A C 1
ATOM 625 O O . THR A 1 84 ? -5.561 5.618 -2.164 1.00 78.75 84 THR A O 1
ATOM 628 N N . PRO A 1 85 ? -6.187 3.714 -1.189 1.00 75.12 85 PRO A N 1
ATOM 629 C CA . PRO A 1 85 ? -7.597 3.924 -1.488 1.00 75.12 85 PRO A CA 1
ATOM 630 C C . PRO A 1 85 ? -8.192 5.003 -0.578 1.00 75.12 85 PRO A C 1
ATOM 632 O O . PRO A 1 85 ? -7.824 5.132 0.586 1.00 75.12 85 PRO A O 1
ATOM 635 N N . SER A 1 86 ? -9.212 5.705 -1.067 1.00 75.19 86 SER A N 1
ATOM 636 C CA . SER A 1 86 ? -9.920 6.766 -0.335 1.00 75.19 86 SER A CA 1
ATOM 637 C C . SER A 1 86 ? -10.903 6.262 0.741 1.00 75.19 86 SER A C 1
ATOM 639 O O . SER A 1 86 ? -11.844 6.964 1.109 1.00 75.19 86 SER A O 1
ATOM 641 N N . GLY A 1 87 ? -10.720 5.048 1.269 1.00 78.62 87 GLY A N 1
ATOM 642 C CA . GLY A 1 87 ? -11.656 4.448 2.219 1.00 78.62 87 GLY A CA 1
ATOM 643 C C . GLY A 1 87 ? -11.128 3.211 2.938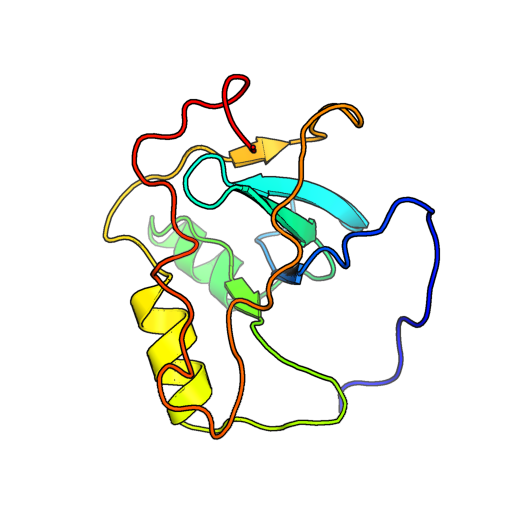 1.00 78.62 87 GLY A C 1
ATOM 644 O O . GLY A 1 87 ? -9.985 2.792 2.763 1.00 78.62 87 GLY A O 1
ATOM 645 N N . ASN A 1 88 ? -11.989 2.612 3.764 1.00 80.69 88 ASN A N 1
ATOM 646 C CA . ASN A 1 88 ? -11.637 1.421 4.533 1.00 80.69 88 ASN A CA 1
ATOM 647 C C . ASN A 1 88 ? -11.343 0.234 3.607 1.00 80.69 88 ASN A C 1
ATOM 649 O O . ASN A 1 88 ? -12.110 -0.065 2.692 1.00 80.69 88 ASN A O 1
ATOM 653 N N . VAL A 1 89 ? -10.272 -0.494 3.912 1.00 78.62 89 VAL A N 1
ATOM 654 C CA . VAL A 1 89 ? -9.911 -1.745 3.241 1.00 78.62 89 VAL A CA 1
ATOM 655 C C . VAL A 1 89 ? -10.066 -2.935 4.168 1.00 78.62 89 VAL A C 1
ATOM 657 O O . VAL A 1 89 ? -9.916 -2.828 5.384 1.00 78.62 89 VAL A O 1
ATOM 660 N N . VAL A 1 90 ? -10.317 -4.101 3.577 1.00 79.94 90 VAL A N 1
ATOM 661 C CA . VAL A 1 90 ? -10.289 -5.367 4.307 1.00 79.94 90 VAL A CA 1
ATOM 662 C C . VAL A 1 90 ? -8.861 -5.903 4.335 1.00 79.94 90 VAL A C 1
ATOM 664 O O . VAL A 1 90 ? -8.266 -6.175 3.287 1.00 79.94 90 VAL A O 1
ATOM 667 N N . ILE A 1 91 ? -8.338 -6.080 5.548 1.00 79.31 91 ILE A N 1
ATOM 668 C CA . ILE A 1 91 ? -7.052 -6.728 5.804 1.00 79.31 91 ILE A CA 1
ATOM 669 C C . ILE A 1 91 ? -7.312 -8.116 6.384 1.00 79.31 91 ILE A C 1
ATOM 671 O O . ILE A 1 91 ? -7.948 -8.255 7.430 1.00 79.31 91 ILE A O 1
ATOM 675 N N . VAL A 1 92 ? -6.778 -9.138 5.725 1.00 78.31 92 VAL A N 1
ATOM 676 C CA . VAL A 1 92 ? -6.760 -10.516 6.214 1.00 78.31 92 VAL A CA 1
ATOM 677 C C . VAL A 1 92 ? -5.466 -10.722 6.994 1.00 78.31 92 VAL A C 1
ATOM 679 O O . VAL A 1 92 ? -4.372 -10.606 6.446 1.00 78.31 92 VAL A O 1
ATOM 682 N N . ARG A 1 93 ? -5.579 -11.007 8.291 1.00 80.94 93 ARG A N 1
ATOM 683 C CA . ARG A 1 93 ? -4.428 -11.318 9.151 1.00 80.94 93 ARG A CA 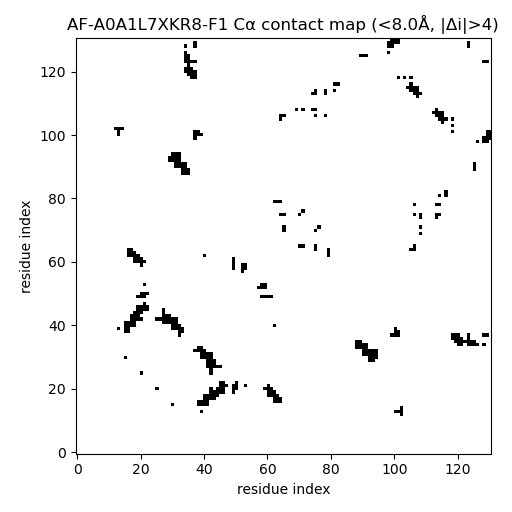1
ATOM 684 C C . ARG A 1 93 ? -4.162 -12.814 9.101 1.00 80.94 93 ARG A C 1
ATOM 686 O O . ARG A 1 93 ? -5.110 -13.576 9.242 1.00 80.94 93 ARG A O 1
ATOM 693 N N . SER A 1 94 ? -2.895 -13.216 8.976 1.00 77.50 94 SER A N 1
ATOM 694 C CA . SER A 1 94 ? -2.514 -14.633 8.839 1.00 77.50 94 SER A CA 1
ATOM 695 C C . SER A 1 94 ? -3.311 -15.338 7.727 1.00 77.50 94 SER A C 1
ATOM 697 O O . SER A 1 94 ? -4.086 -16.249 8.020 1.00 77.50 94 SER A O 1
ATOM 699 N N . PRO A 1 95 ? -3.192 -14.872 6.467 1.00 74.38 95 PRO A N 1
ATOM 700 C CA . PRO A 1 95 ? -3.877 -15.505 5.344 1.00 74.38 95 PRO A CA 1
ATOM 701 C C . PRO A 1 95 ? -3.460 -16.979 5.208 1.00 74.38 95 PRO A C 1
ATOM 703 O O . PRO A 1 95 ? -2.341 -17.348 5.566 1.00 74.38 95 PRO A O 1
ATOM 706 N N . ASP A 1 96 ? -4.364 -17.808 4.686 1.00 74.06 96 ASP A N 1
ATOM 707 C CA . ASP A 1 96 ? -4.068 -19.200 4.346 1.00 74.06 96 ASP A CA 1
ATOM 708 C C . ASP A 1 96 ? -2.956 -19.272 3.286 1.00 74.06 96 ASP A C 1
ATOM 710 O O . ASP A 1 96 ? -2.889 -18.435 2.384 1.00 74.06 96 ASP A O 1
ATOM 714 N N . GLY A 1 97 ? -2.076 -20.270 3.397 1.00 69.62 97 GLY A N 1
ATOM 715 C CA . GLY A 1 97 ? -0.948 -20.438 2.477 1.00 69.62 97 GLY A CA 1
ATOM 716 C C . GLY A 1 97 ? -1.339 -20.898 1.067 1.00 69.62 97 GLY A C 1
ATOM 717 O O . GLY A 1 97 ? -0.503 -20.850 0.172 1.00 69.62 97 GLY A O 1
ATOM 718 N N . GLY A 1 98 ? -2.579 -21.355 0.867 1.00 67.81 98 GLY A N 1
ATOM 719 C CA . GLY A 1 98 ? -3.130 -21.785 -0.418 1.00 67.81 98 GLY A CA 1
ATOM 720 C C . GLY A 1 98 ? -3.755 -20.664 -1.250 1.00 67.81 98 GLY A C 1
ATOM 721 O O . GLY A 1 98 ? -4.202 -20.929 -2.366 1.00 67.81 98 GLY A O 1
ATOM 722 N N . TYR A 1 99 ? -3.802 -19.425 -0.749 1.00 68.94 99 TYR A N 1
ATOM 723 C CA . TYR A 1 99 ? -4.201 -18.286 -1.574 1.00 68.94 99 TYR A CA 1
ATOM 724 C C . TYR A 1 99 ? -3.107 -17.975 -2.595 1.00 68.94 99 TYR A C 1
ATOM 726 O O . TYR A 1 99 ? -1.933 -17.872 -2.233 1.00 68.94 99 TYR A O 1
ATOM 734 N N . ALA A 1 100 ? -3.483 -17.798 -3.866 1.00 67.12 100 ALA A N 1
ATOM 735 C CA . ALA A 1 100 ? -2.522 -17.286 -4.833 1.00 67.12 100 ALA A CA 1
ATOM 736 C C . ALA A 1 100 ? -2.085 -15.875 -4.415 1.00 67.12 100 ALA A C 1
ATOM 738 O O . ALA A 1 100 ? -2.785 -15.164 -3.691 1.00 67.12 100 ALA A O 1
ATOM 739 N N . VAL A 1 101 ? -0.895 -15.481 -4.839 1.00 69.50 101 VAL A N 1
ATOM 740 C CA . VAL A 1 101 ? -0.344 -14.162 -4.541 1.00 69.50 101 VAL A CA 1
ATOM 741 C C . VAL A 1 101 ? 0.097 -13.560 -5.855 1.00 69.50 101 VAL A C 1
ATOM 743 O O . VAL A 1 101 ? 0.813 -14.209 -6.620 1.00 69.50 101 VAL A O 1
ATOM 746 N N . ASP A 1 102 ? -0.306 -12.317 -6.103 1.00 72.88 102 ASP A N 1
ATOM 747 C CA . ASP A 1 102 ? 0.239 -11.576 -7.229 1.00 72.88 102 ASP A CA 1
ATOM 748 C C . ASP A 1 102 ? 1.696 -11.216 -6.911 1.00 72.88 102 ASP A C 1
ATOM 750 O O . ASP A 1 102 ? 1.986 -10.489 -5.960 1.00 72.88 102 ASP A O 1
ATOM 754 N N . THR A 1 103 ? 2.628 -11.789 -7.672 1.00 73.88 103 THR A N 1
ATOM 755 C CA . THR A 1 103 ? 4.074 -11.586 -7.483 1.00 73.88 103 THR A CA 1
ATOM 756 C C . THR A 1 103 ? 4.621 -10.433 -8.319 1.00 73.88 103 THR A C 1
ATOM 758 O O . THR A 1 103 ? 5.817 -10.133 -8.252 1.00 73.88 103 THR A O 1
ATOM 761 N N . ALA A 1 104 ? 3.773 -9.767 -9.109 1.00 76.12 104 ALA A N 1
ATOM 762 C CA . ALA A 1 104 ? 4.182 -8.590 -9.849 1.00 76.12 104 ALA A CA 1
ATOM 763 C C . ALA A 1 104 ? 4.536 -7.446 -8.878 1.00 76.12 104 ALA A C 1
ATOM 765 O O . ALA A 1 104 ? 3.793 -7.171 -7.935 1.00 76.12 104 ALA A O 1
ATOM 766 N N . PRO A 1 105 ? 5.651 -6.727 -9.101 1.00 76.38 105 PRO A N 1
ATOM 767 C CA . PRO A 1 105 ? 5.986 -5.578 -8.271 1.00 76.38 105 PRO A CA 1
ATOM 768 C C . PRO A 1 105 ? 4.953 -4.461 -8.460 1.00 76.38 105 PRO A C 1
ATOM 770 O O . PRO A 1 105 ? 4.647 -4.094 -9.594 1.00 76.38 105 PRO A O 1
A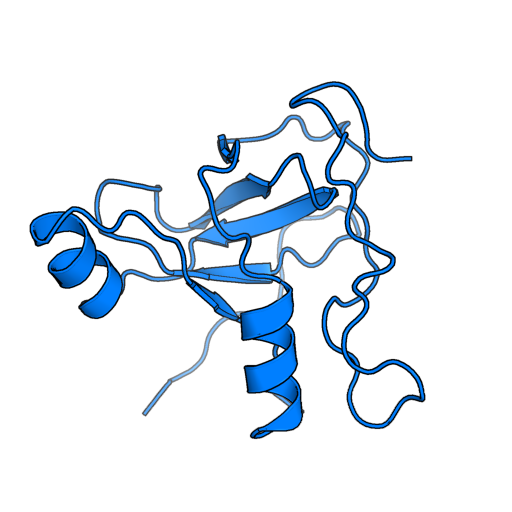TOM 773 N N . LEU A 1 106 ? 4.472 -3.870 -7.362 1.00 78.19 106 LEU A N 1
ATOM 774 C CA . LEU A 1 106 ? 3.569 -2.710 -7.420 1.00 78.19 106 LEU A CA 1
ATOM 775 C C . LEU A 1 106 ? 4.244 -1.471 -8.022 1.00 78.19 106 LEU A C 1
ATOM 777 O O . LEU A 1 106 ? 3.599 -0.715 -8.746 1.00 78.19 106 LEU A O 1
ATOM 781 N N . TYR A 1 107 ? 5.546 -1.304 -7.774 1.00 83.88 107 TYR A N 1
ATOM 782 C CA . TYR A 1 107 ? 6.365 -0.241 -8.346 1.00 83.88 107 TYR A CA 1
ATOM 783 C C . TYR A 1 107 ? 7.513 -0.822 -9.181 1.00 83.88 107 TYR A C 1
ATOM 785 O O . TYR A 1 107 ? 8.276 -1.669 -8.714 1.00 83.88 107 TYR A O 1
ATOM 793 N N . HIS A 1 108 ? 7.654 -0.362 -10.426 1.00 84.19 108 HIS A N 1
ATOM 794 C CA . HIS A 1 108 ? 8.712 -0.777 -11.343 1.00 84.19 108 HIS A CA 1
ATOM 795 C C . HIS A 1 108 ? 9.299 0.422 -12.094 1.00 84.19 108 HIS A C 1
ATOM 797 O O . HIS A 1 108 ? 8.835 0.805 -13.174 1.00 84.19 108 HIS A O 1
ATOM 803 N N . LYS A 1 109 ? 10.343 0.998 -11.492 1.00 83.12 109 LYS A N 1
ATOM 804 C CA . LYS A 1 109 ? 11.028 2.206 -11.962 1.00 83.12 109 LYS A CA 1
ATOM 805 C C . LYS A 1 109 ? 11.358 2.169 -13.455 1.00 83.12 109 LYS A C 1
ATOM 807 O O . LYS A 1 109 ? 11.913 1.190 -13.951 1.00 83.12 109 LYS A O 1
ATOM 812 N N . GLY A 1 110 ? 11.106 3.287 -14.137 1.00 80.88 110 GLY A N 1
ATOM 813 C CA . GLY A 1 110 ? 11.579 3.514 -15.506 1.00 80.88 110 GLY A CA 1
ATOM 814 C C . GLY A 1 110 ? 10.863 2.692 -16.579 1.00 80.88 110 GLY A C 1
ATOM 815 O O . GLY A 1 110 ? 11.388 2.543 -17.681 1.00 80.88 110 GLY A O 1
ATOM 816 N N . THR A 1 111 ? 9.680 2.155 -16.276 1.00 82.00 111 THR A N 1
ATOM 817 C CA . THR A 1 111 ? 8.818 1.507 -17.273 1.00 82.00 111 THR A CA 1
ATOM 818 C C . THR A 1 111 ? 7.690 2.418 -17.730 1.00 82.00 111 THR A C 1
ATOM 820 O O . THR A 1 111 ? 7.426 3.446 -17.118 1.00 82.00 111 THR A O 1
ATOM 823 N N . SER A 1 112 ? 7.006 2.045 -18.815 1.00 82.62 112 SER A N 1
ATOM 824 C CA . SER A 1 112 ? 5.859 2.801 -19.337 1.00 82.62 112 SER A CA 1
ATOM 825 C C . SER A 1 112 ? 4.674 2.862 -18.367 1.00 82.62 112 SER A C 1
ATOM 827 O O . SER A 1 112 ? 3.816 3.722 -18.522 1.00 82.62 112 SER A O 1
ATOM 829 N N . ASN A 1 113 ? 4.620 1.952 -17.388 1.00 80.19 113 ASN A N 1
ATOM 830 C CA . ASN A 1 113 ? 3.660 1.973 -16.292 1.00 80.19 113 ASN A CA 1
ATOM 831 C C . ASN A 1 113 ? 4.381 1.667 -14.964 1.00 80.19 113 ASN A C 1
ATOM 833 O O . ASN A 1 113 ? 4.379 0.515 -14.517 1.00 80.19 113 ASN A O 1
ATOM 837 N N . PRO A 1 114 ? 5.050 2.667 -14.359 1.00 82.12 114 PRO A N 1
ATOM 838 C CA . PRO A 1 114 ? 5.880 2.448 -13.183 1.00 82.12 114 PRO A CA 1
ATOM 839 C C . PRO A 1 114 ? 5.051 2.097 -11.951 1.00 82.12 114 PRO A C 1
ATOM 841 O O . PRO A 1 114 ? 5.552 1.379 -11.094 1.00 82.12 114 PRO A O 1
ATOM 844 N N . CYS A 1 115 ? 3.790 2.532 -11.884 1.00 84.62 115 CYS A N 1
ATOM 845 C CA . CYS A 1 115 ? 2.854 2.107 -10.855 1.00 84.62 115 CYS A CA 1
ATOM 846 C C . CYS A 1 115 ? 1.847 1.109 -11.416 1.00 84.62 115 CYS A C 1
ATOM 848 O O . CYS A 1 115 ? 0.954 1.469 -12.182 1.00 84.62 115 CYS A O 1
ATOM 850 N N . ARG A 1 116 ? 1.979 -0.164 -11.047 1.00 79.81 116 ARG A N 1
ATOM 851 C CA . ARG A 1 116 ? 1.208 -1.266 -11.632 1.00 79.81 116 ARG A CA 1
ATOM 852 C C . ARG A 1 116 ? -0.209 -1.367 -11.058 1.00 79.81 116 ARG A C 1
ATOM 854 O O . ARG A 1 116 ? -0.611 -2.397 -10.529 1.00 79.81 116 ARG A O 1
ATOM 861 N N . THR A 1 117 ? -0.999 -0.304 -11.198 1.00 76.94 117 THR A N 1
ATOM 862 C CA . THR A 1 117 ? -2.392 -0.223 -10.717 1.00 76.94 117 THR A CA 1
ATOM 863 C C . THR A 1 117 ? -3.347 -1.192 -11.426 1.00 76.94 117 THR A C 1
ATOM 865 O O . THR A 1 117 ? -4.440 -1.459 -10.937 1.00 76.94 117 THR A O 1
ATOM 868 N N . ASN A 1 118 ? -2.928 -1.784 -12.547 1.00 76.19 118 ASN A N 1
ATOM 869 C CA . ASN A 1 118 ? -3.631 -2.881 -13.215 1.00 76.19 118 ASN A CA 1
ATOM 870 C C . ASN A 1 118 ? -3.521 -4.229 -12.468 1.00 76.19 118 ASN A C 1
ATOM 872 O O . ASN A 1 118 ? -4.143 -5.196 -12.892 1.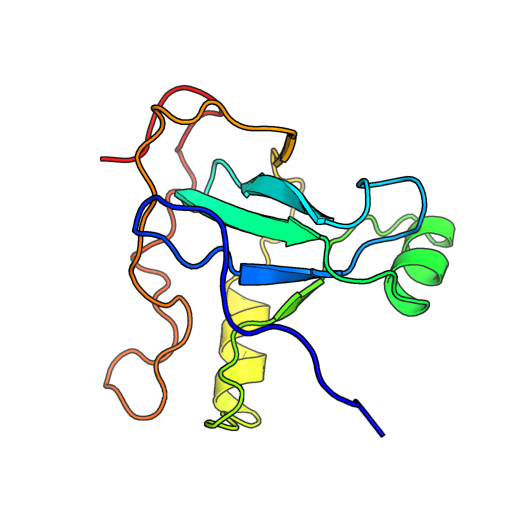00 76.19 118 ASN A O 1
ATOM 876 N N . HIS A 1 119 ? -2.744 -4.284 -11.384 1.00 74.75 119 HIS A N 1
ATOM 877 C CA . HIS A 1 119 ? -2.661 -5.397 -10.430 1.00 74.75 119 HIS A CA 1
ATOM 878 C C . HIS A 1 119 ? -3.410 -5.071 -9.122 1.00 74.75 119 HIS A C 1
ATOM 880 O O . HIS A 1 119 ? -3.088 -5.569 -8.044 1.00 74.75 119 HIS A O 1
ATOM 886 N N . LEU A 1 120 ? -4.410 -4.186 -9.204 1.00 75.44 120 LEU A N 1
ATOM 887 C CA . LEU A 1 120 ? -5.378 -3.944 -8.140 1.00 75.44 120 LEU A CA 1
ATOM 888 C C . LEU A 1 120 ? -6.675 -4.669 -8.486 1.00 75.44 120 LEU A C 1
ATOM 890 O O . LEU A 1 120 ? -7.168 -4.609 -9.610 1.00 75.44 120 LEU A O 1
ATOM 894 N N . TYR A 1 121 ? -7.252 -5.313 -7.484 1.00 74.81 121 TYR A N 1
ATOM 895 C CA . TYR A 1 121 ? -8.451 -6.130 -7.584 1.00 74.81 121 TYR A CA 1
ATOM 896 C C . TYR A 1 121 ? -9.514 -5.558 -6.634 1.00 74.81 121 TYR A C 1
ATOM 898 O O . TYR A 1 121 ? -9.836 -6.193 -5.633 1.00 74.81 121 TYR A O 1
ATOM 906 N N . PRO A 1 122 ? -10.041 -4.339 -6.868 1.00 71.00 122 PRO A N 1
ATOM 907 C CA . PRO A 1 122 ? -10.934 -3.649 -5.928 1.00 71.00 122 PRO A CA 1
ATOM 908 C C . PRO A 1 122 ? -12.163 -4.476 -5.522 1.00 71.00 122 PRO A C 1
ATOM 910 O O . PRO A 1 122 ? -12.624 -4.357 -4.388 1.00 71.00 122 PRO A O 1
ATOM 913 N N . ASP A 1 123 ? -12.623 -5.362 -6.407 1.00 71.50 123 ASP A N 1
ATOM 914 C CA . ASP A 1 123 ? -13.768 -6.252 -6.194 1.00 71.50 123 ASP A CA 1
ATOM 915 C C . ASP A 1 123 ? -13.404 -7.604 -5.550 1.00 71.50 123 ASP A C 1
ATOM 917 O O . ASP A 1 123 ? -14.285 -8.426 -5.274 1.00 71.50 123 ASP A O 1
ATOM 921 N N . ALA A 1 124 ? -12.117 -7.868 -5.299 1.00 68.81 124 ALA A N 1
ATOM 922 C CA . ALA A 1 124 ? -11.682 -9.105 -4.667 1.00 68.81 124 ALA A CA 1
ATOM 923 C C . ALA A 1 124 ? -12.188 -9.167 -3.223 1.00 68.81 124 ALA A C 1
ATOM 925 O O . ALA A 1 124 ? -11.852 -8.343 -2.364 1.00 68.81 124 ALA A O 1
ATOM 926 N N . LYS A 1 125 ? -12.996 -10.192 -2.953 1.00 66.19 125 LYS A N 1
ATOM 927 C CA . LYS A 1 125 ? -13.506 -10.504 -1.620 1.00 66.19 125 LYS A CA 1
ATOM 928 C C . LYS A 1 125 ? -12.435 -11.198 -0.794 1.00 66.19 125 LYS A C 1
ATOM 930 O O . LYS A 1 125 ? -11.739 -12.085 -1.299 1.00 66.19 125 LYS A O 1
ATOM 935 N N . ALA A 1 126 ? -12.365 -10.843 0.491 1.00 60.41 126 ALA A N 1
ATOM 936 C CA . ALA A 1 126 ? -11.488 -11.531 1.430 1.00 60.41 126 ALA A CA 1
ATOM 937 C C . ALA A 1 126 ? -11.859 -13.009 1.360 1.00 60.41 126 ALA A C 1
ATOM 939 O O . ALA A 1 126 ? -13.044 -13.281 1.433 1.00 60.41 126 ALA A O 1
ATOM 940 N N . HIS A 1 127 ? -10.893 -13.910 1.159 1.00 55.12 127 HIS A N 1
ATOM 941 C CA . HIS A 1 127 ? -11.055 -15.362 0.949 1.00 55.12 127 HIS A CA 1
ATOM 942 C C . HIS A 1 127 ? -11.383 -15.878 -0.470 1.00 55.12 127 HIS A C 1
ATOM 944 O O . HIS A 1 127 ? -11.428 -17.096 -0.627 1.00 55.12 127 HIS A O 1
ATOM 950 N N . THR A 1 128 ? -11.682 -15.052 -1.489 1.00 56.06 128 THR A N 1
ATOM 951 C CA . THR A 1 128 ? -12.257 -15.594 -2.755 1.00 56.06 128 THR A CA 1
ATOM 952 C C . THR A 1 128 ? -11.409 -15.437 -4.014 1.00 56.06 128 THR A C 1
ATOM 954 O O . THR A 1 128 ? -11.703 -16.096 -5.001 1.00 56.06 128 THR A O 1
ATOM 957 N N . TYR A 1 129 ? -10.370 -14.613 -4.027 1.00 51.78 129 TYR A N 1
ATOM 958 C CA . TYR A 1 129 ? -9.610 -14.385 -5.252 1.00 51.78 129 TYR A CA 1
ATOM 959 C C . TYR A 1 129 ? -8.169 -14.076 -4.924 1.00 51.78 129 TYR A C 1
ATOM 961 O O . TYR A 1 129 ? -7.940 -13.151 -4.156 1.00 51.78 129 TYR A O 1
ATOM 969 N N . CYS A 1 130 ? -7.272 -14.841 -5.542 1.00 51.78 130 CYS A N 1
ATOM 970 C CA . CYS A 1 130 ? -6.145 -14.365 -6.335 1.00 51.78 130 CYS A CA 1
ATOM 971 C C . CYS A 1 130 ? -5.949 -15.428 -7.434 1.00 51.78 130 CYS A C 1
ATOM 973 O O . CYS A 1 130 ? -5.859 -16.605 -7.079 1.00 51.78 130 CYS A O 1
ATOM 975 N N . PRO A 1 131 ? -6.062 -15.088 -8.728 1.00 45.19 131 PRO A N 1
ATOM 976 C CA . PRO A 1 131 ? -5.793 -16.027 -9.817 1.00 45.19 131 PRO A CA 1
ATOM 977 C C . PRO A 1 131 ? -4.302 -16.365 -9.941 1.00 45.19 131 PRO A C 1
ATOM 979 O O . PRO A 1 131 ? -3.465 -15.533 -9.521 1.00 45.19 131 PRO A O 1
#

Solvent-accessible surface area (backbone atoms only — not comparable to full-atom values): 8122 Å² total; per-residue (Å²): 136,89,80,88,83,84,87,86,88,80,96,69,98,55,86,53,37,50,23,31,27,22,84,86,75,59,59,75,72,35,52,30,28,38,25,35,38,28,34,46,29,28,27,71,46,68,38,67,64,41,43,54,35,40,77,74,70,46,84,66,68,52,67,56,72,72,51,101,89,49,87,51,63,71,65,37,52,56,30,52,57,72,71,54,68,100,63,94,78,63,71,41,72,67,60,68,87,85,59,45,59,62,67,71,65,58,51,42,81,94,49,100,62,32,50,40,67,89,60,51,36,81,82,33,45,78,95,72,54,42,123

pLDDT: mean 73.14, std 16.27, range [28.59, 91.19]

Radius of gyration: 14.6 Å; Cα contacts (8 Å, |Δi|>4): 212; chains: 1; bounding box: 35×33×38 Å